Protein AF-A0A5F0LRD8-F1 (afdb_monomer_lite)

Structure (mmCIF, N/CA/C/O backbone):
data_AF-A0A5F0LRD8-F1
#
_entry.id   AF-A0A5F0LRD8-F1
#
loop_
_atom_site.group_PDB
_atom_site.id
_atom_site.type_symbol
_atom_site.label_atom_id
_atom_site.label_alt_id
_atom_site.label_comp_id
_atom_site.label_asym_id
_atom_site.label_entity_id
_atom_site.label_seq_id
_atom_site.pdbx_PDB_ins_code
_atom_site.Cartn_x
_atom_site.Cartn_y
_atom_site.Cartn_z
_atom_site.occupancy
_atom_site.B_iso_or_equiv
_atom_site.auth_seq_id
_atom_site.auth_comp_id
_atom_site.auth_asym_id
_atom_site.auth_atom_id
_atom_site.pdbx_PDB_model_num
ATOM 1 N N . ALA A 1 1 ? -11.784 21.355 -7.240 1.00 49.81 1 ALA A N 1
ATOM 2 C CA . ALA A 1 1 ? -11.617 21.419 -5.773 1.00 49.81 1 ALA A CA 1
ATOM 3 C C . ALA A 1 1 ? -10.238 21.998 -5.470 1.00 49.81 1 ALA A C 1
ATOM 5 O O . ALA A 1 1 ? -9.309 21.627 -6.182 1.00 49.81 1 ALA A O 1
ATOM 6 N N . PRO A 1 2 ? -10.090 22.921 -4.505 1.00 58.44 2 PRO A N 1
ATOM 7 C CA . PRO A 1 2 ? -8.778 23.436 -4.119 1.00 58.44 2 PRO A CA 1
ATOM 8 C C . PRO A 1 2 ? -7.919 22.304 -3.545 1.00 58.44 2 PRO A C 1
ATOM 10 O O . PRO A 1 2 ? -8.420 21.451 -2.812 1.00 58.44 2 PRO A O 1
ATOM 13 N N . ILE A 1 3 ? -6.637 22.273 -3.905 1.00 65.44 3 ILE A N 1
ATOM 14 C CA . ILE A 1 3 ? -5.731 21.214 -3.462 1.00 65.44 3 ILE A CA 1
ATOM 15 C C . ILE A 1 3 ? -5.275 21.533 -2.034 1.00 65.44 3 ILE A C 1
ATOM 17 O O . ILE A 1 3 ? -4.666 22.570 -1.782 1.00 65.44 3 ILE A O 1
ATOM 21 N N . LEU A 1 4 ? -5.598 20.655 -1.084 1.00 75.56 4 LEU A N 1
ATOM 22 C CA . LEU A 1 4 ? -5.476 20.882 0.363 1.00 75.56 4 LEU A CA 1
ATOM 23 C C . LEU A 1 4 ? -4.047 20.688 0.917 1.00 75.56 4 LEU A C 1
ATOM 25 O O . LEU A 1 4 ? -3.875 20.306 2.073 1.00 75.56 4 LEU A O 1
ATOM 29 N N . PHE A 1 5 ? -3.008 20.968 0.122 1.00 66.50 5 PHE A N 1
ATOM 30 C CA . PHE A 1 5 ? -1.608 20.702 0.491 1.00 66.50 5 PHE A CA 1
ATOM 31 C C . PHE A 1 5 ? -1.140 21.426 1.759 1.00 66.50 5 PHE A C 1
ATOM 33 O O . PHE A 1 5 ? -0.217 20.967 2.418 1.00 66.50 5 PHE A O 1
ATOM 40 N N .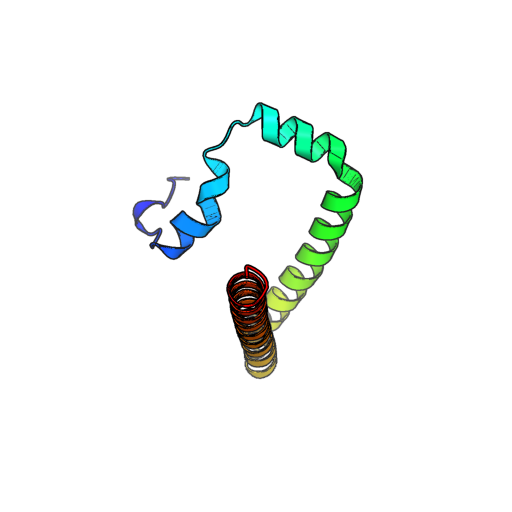 GLN A 1 6 ? -1.800 22.512 2.14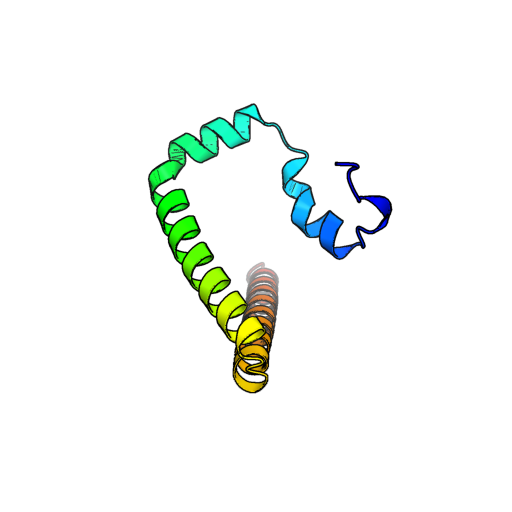9 1.00 67.69 6 GLN A N 1
ATOM 41 C CA . GLN A 1 6 ? -1.530 23.212 3.407 1.00 67.69 6 GLN A CA 1
ATOM 42 C C . GLN A 1 6 ? -1.797 22.372 4.675 1.00 67.69 6 GLN A C 1
ATOM 44 O O . GLN A 1 6 ? -1.285 22.709 5.737 1.00 67.69 6 GLN A O 1
ATOM 49 N N . TYR A 1 7 ? -2.546 21.265 4.574 1.00 67.56 7 TYR A N 1
ATOM 50 C CA . TYR A 1 7 ? -2.755 20.298 5.664 1.00 67.56 7 TYR A CA 1
ATOM 51 C C . TYR A 1 7 ? -1.871 19.050 5.545 1.00 67.56 7 TYR A C 1
ATOM 53 O O . TYR A 1 7 ? -1.944 18.149 6.382 1.00 67.56 7 TYR A O 1
ATOM 61 N N . ALA A 1 8 ? -1.046 18.968 4.500 1.00 69.06 8 ALA A N 1
ATOM 62 C CA . ALA A 1 8 ? -0.133 17.857 4.314 1.00 69.06 8 ALA A CA 1
ATOM 63 C C . ALA A 1 8 ? 1.026 17.961 5.316 1.00 69.06 8 ALA A C 1
ATOM 65 O O . ALA A 1 8 ? 1.954 18.750 5.145 1.00 69.06 8 ALA A O 1
ATOM 66 N N . ALA A 1 9 ? 0.976 17.141 6.366 1.00 70.69 9 ALA A N 1
ATOM 67 C CA . ALA A 1 9 ? 2.102 16.943 7.272 1.00 70.69 9 ALA A CA 1
ATOM 68 C C . ALA A 1 9 ? 3.257 16.188 6.578 1.00 70.69 9 ALA A C 1
ATOM 70 O O . ALA A 1 9 ? 3.113 15.681 5.460 1.00 70.69 9 ALA A O 1
ATOM 71 N N . SER A 1 10 ? 4.401 16.073 7.261 1.00 72.31 10 SER A N 1
ATOM 72 C CA . SER A 1 10 ? 5.605 15.375 6.775 1.00 72.31 10 SER A CA 1
ATOM 73 C C . SER A 1 10 ? 5.314 13.983 6.203 1.00 72.31 10 SER A C 1
ATOM 75 O O . SER A 1 10 ? 5.818 13.656 5.133 1.00 72.31 10 SER A O 1
ATOM 77 N N . GLY A 1 11 ? 4.415 13.219 6.833 1.00 71.06 11 GLY A N 1
ATOM 78 C CA . GLY A 1 11 ? 4.022 11.895 6.346 1.00 71.06 11 GLY A CA 1
ATOM 79 C C . GLY A 1 11 ? 3.470 11.910 4.917 1.00 71.06 11 GLY A C 1
ATOM 80 O O . GLY A 1 11 ? 3.891 11.106 4.094 1.00 71.06 11 GLY A O 1
ATOM 81 N N . PHE A 1 12 ? 2.592 12.859 4.572 1.00 73.31 12 PHE A N 1
ATOM 82 C CA . PHE A 1 12 ? 2.034 12.951 3.217 1.00 73.31 12 PHE A CA 1
ATOM 83 C C . PHE A 1 12 ? 3.118 13.258 2.175 1.00 73.31 12 PHE A C 1
ATOM 85 O O . PHE A 1 12 ? 3.134 12.641 1.113 1.00 73.31 12 PHE A O 1
ATOM 92 N N . ARG A 1 13 ? 4.062 14.153 2.502 1.00 75.44 13 ARG A N 1
ATOM 93 C CA . ARG A 1 13 ? 5.204 14.477 1.632 1.00 75.44 13 ARG A CA 1
ATOM 94 C C . ARG A 1 13 ? 6.042 13.234 1.320 1.00 75.44 13 ARG A C 1
ATOM 96 O O . ARG A 1 13 ? 6.405 13.039 0.160 1.00 75.44 13 ARG A O 1
ATOM 103 N N . ASP A 1 14 ? 6.311 12.399 2.321 1.00 78.25 14 ASP A N 1
ATOM 104 C CA . ASP A 1 14 ? 7.104 11.179 2.154 1.00 78.25 14 ASP A CA 1
ATOM 105 C C . ASP A 1 14 ? 6.384 10.141 1.282 1.00 78.25 14 ASP A C 1
ATOM 107 O O . ASP A 1 14 ? 7.002 9.577 0.375 1.00 78.25 14 ASP A O 1
ATOM 111 N N . PHE A 1 15 ? 5.071 9.953 1.474 1.00 74.81 15 PHE A N 1
ATOM 112 C CA . PHE A 1 15 ? 4.257 9.066 0.631 1.00 74.81 15 PHE A CA 1
ATOM 113 C C . PHE A 1 15 ? 4.225 9.515 -0.834 1.00 74.81 15 PHE A C 1
ATOM 115 O O . PHE A 1 15 ? 4.267 8.682 -1.738 1.00 74.81 15 PHE A O 1
ATOM 122 N N . THR A 1 16 ? 4.179 10.824 -1.091 1.00 80.19 16 THR A N 1
ATOM 123 C CA . THR A 1 16 ? 4.065 11.363 -2.456 1.00 80.19 16 THR A CA 1
ATOM 124 C C . THR A 1 16 ? 5.402 11.671 -3.124 1.00 80.19 16 THR A C 1
ATOM 126 O O . THR A 1 16 ? 5.413 12.120 -4.267 1.00 80.19 16 THR A O 1
ATOM 129 N N . ARG A 1 17 ? 6.542 11.441 -2.461 1.00 83.06 17 ARG A N 1
ATOM 130 C CA . ARG A 1 17 ? 7.874 11.810 -2.979 1.00 83.06 17 ARG A CA 1
ATOM 131 C C . ARG A 1 17 ? 8.156 11.246 -4.375 1.00 83.06 17 ARG A C 1
ATOM 133 O O . ARG A 1 17 ? 8.739 11.934 -5.207 1.00 83.06 17 ARG A O 1
ATOM 140 N N . ILE A 1 18 ? 7.724 10.016 -4.651 1.00 78.62 18 ILE A N 1
ATOM 141 C CA . ILE A 1 18 ? 7.941 9.357 -5.950 1.00 78.62 18 ILE A CA 1
ATOM 142 C C . ILE A 1 18 ? 7.161 10.012 -7.101 1.00 78.62 18 ILE A C 1
ATOM 144 O O . ILE A 1 18 ? 7.602 9.945 -8.249 1.00 78.62 18 ILE A O 1
ATOM 148 N N . ALA A 1 19 ? 6.055 10.703 -6.802 1.00 80.06 19 ALA A N 1
ATOM 149 C CA . ALA A 1 19 ? 5.188 11.337 -7.795 1.00 80.06 19 ALA A CA 1
ATOM 150 C C . ALA A 1 19 ? 5.802 12.599 -8.430 1.00 80.06 19 ALA A C 1
ATOM 152 O O . ALA A 1 19 ? 5.283 13.088 -9.427 1.00 80.06 19 ALA A O 1
ATOM 153 N N . GLY A 1 20 ? 6.915 13.111 -7.892 1.00 81.12 20 GLY A N 1
ATOM 154 C CA . GLY A 1 20 ? 7.690 14.196 -8.508 1.00 81.12 20 GLY A CA 1
ATOM 155 C C . GLY A 1 20 ? 8.606 13.756 -9.660 1.00 81.12 20 GLY A C 1
ATOM 156 O O . GLY A 1 20 ? 9.347 14.579 -10.187 1.00 81.12 20 GLY A O 1
ATOM 157 N N . SER A 1 21 ? 8.605 12.469 -10.021 1.00 86.12 21 SER A N 1
ATOM 158 C CA . SER A 1 21 ? 9.449 11.907 -11.089 1.00 86.12 21 SER A CA 1
ATOM 159 C C . SER A 1 21 ? 8.818 12.059 -12.484 1.00 86.12 21 SER A C 1
ATOM 161 O O . SER A 1 21 ? 7.679 12.500 -12.612 1.00 86.12 21 SER A O 1
ATOM 163 N N . SER A 1 22 ? 9.543 11.658 -13.540 1.00 92.38 22 SER A N 1
ATOM 164 C CA . SER A 1 22 ? 9.070 11.753 -14.933 1.00 92.38 22 SER A CA 1
ATOM 165 C C . SER A 1 22 ? 7.757 10.982 -15.170 1.00 92.38 22 SER A C 1
ATOM 167 O O . SER A 1 22 ? 7.732 9.759 -14.983 1.00 92.38 22 SER A O 1
ATOM 169 N N . PRO A 1 23 ? 6.686 11.650 -15.642 1.00 93.56 23 PRO A N 1
ATOM 170 C CA . PRO A 1 23 ? 5.423 10.988 -15.965 1.00 93.56 23 PRO A CA 1
ATOM 171 C C . PRO A 1 23 ? 5.539 9.948 -17.088 1.00 93.56 23 PRO A C 1
ATOM 173 O O . PRO A 1 23 ? 4.910 8.894 -17.016 1.00 93.56 23 PRO A O 1
ATOM 176 N N . GLU A 1 24 ? 6.352 10.214 -18.114 1.00 96.44 24 GLU A N 1
ATOM 177 C CA . GLU A 1 24 ? 6.521 9.307 -19.261 1.00 96.44 24 GLU A CA 1
ATOM 178 C C . GLU A 1 24 ? 7.191 7.998 -18.844 1.00 96.44 24 GLU A C 1
ATOM 180 O O . GLU A 1 24 ? 6.741 6.918 -19.219 1.00 96.44 24 GLU A O 1
ATOM 185 N N . MET A 1 25 ? 8.203 8.090 -17.979 1.00 94.25 25 MET A N 1
ATOM 186 C CA . MET A 1 25 ? 8.889 6.922 -17.437 1.00 94.25 25 MET A CA 1
ATOM 187 C C . MET A 1 25 ? 7.935 6.040 -16.624 1.00 94.25 25 MET A C 1
ATOM 189 O O . MET A 1 25 ? 7.906 4.824 -16.803 1.00 94.25 25 MET A O 1
ATOM 193 N N . TRP A 1 26 ? 7.116 6.643 -15.757 1.00 94.38 26 TRP A N 1
ATOM 194 C CA . TRP A 1 26 ? 6.144 5.898 -14.957 1.00 94.38 26 TRP A CA 1
ATOM 195 C C . TRP A 1 26 ? 5.032 5.276 -15.797 1.00 94.38 26 TRP A C 1
ATOM 197 O O . TRP A 1 26 ? 4.610 4.160 -15.489 1.00 94.38 26 TRP A O 1
ATOM 207 N N . ARG A 1 27 ? 4.581 5.941 -16.869 1.00 96.06 27 ARG A N 1
ATOM 208 C CA . ARG A 1 27 ? 3.659 5.343 -17.846 1.00 96.06 27 ARG A CA 1
ATOM 209 C C . ARG A 1 27 ? 4.264 4.071 -18.433 1.00 96.06 27 ARG A C 1
ATOM 211 O O . ARG A 1 27 ? 3.614 3.029 -18.401 1.00 96.0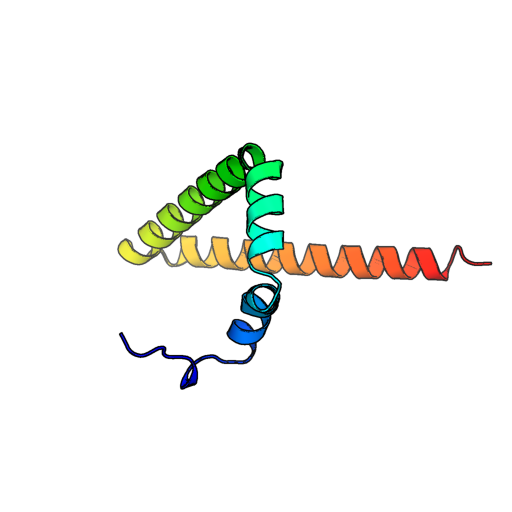6 27 ARG A O 1
ATOM 218 N N . ASP A 1 28 ? 5.495 4.148 -18.926 1.00 97.31 28 ASP A N 1
ATOM 219 C CA . ASP A 1 28 ? 6.133 3.033 -19.626 1.00 97.31 28 ASP A CA 1
ATOM 220 C C . ASP A 1 28 ? 6.423 1.862 -18.672 1.00 97.31 28 ASP A C 1
ATOM 222 O O . ASP A 1 28 ? 6.081 0.723 -18.989 1.00 97.31 28 ASP A O 1
ATOM 226 N N . ILE A 1 29 ? 6.923 2.134 -17.458 1.00 95.62 29 ILE A N 1
ATOM 227 C CA . ILE A 1 29 ? 7.078 1.125 -16.391 1.00 95.62 29 ILE A CA 1
ATOM 228 C C . ILE A 1 29 ? 5.732 0.465 -16.066 1.00 95.62 29 ILE A C 1
ATOM 230 O O . ILE A 1 29 ? 5.650 -0.759 -15.941 1.00 95.62 29 ILE A O 1
ATOM 234 N N . SER A 1 30 ? 4.666 1.259 -15.943 1.00 96.25 30 SER A N 1
ATOM 235 C CA . SER A 1 30 ? 3.346 0.743 -15.573 1.00 96.25 30 SER A CA 1
ATOM 236 C C . SER A 1 30 ? 2.745 -0.142 -16.660 1.00 96.25 30 SER A C 1
ATOM 238 O O . SER A 1 30 ? 2.165 -1.183 -16.361 1.00 96.25 30 SER A O 1
ATOM 240 N N . LEU A 1 31 ? 2.894 0.243 -17.928 1.00 97.69 31 LEU A N 1
ATOM 241 C CA . LEU A 1 31 ? 2.418 -0.559 -19.053 1.00 97.69 31 LEU A CA 1
ATOM 242 C C . LEU A 1 31 ? 3.236 -1.842 -19.211 1.00 97.69 31 LEU A C 1
ATOM 244 O O . LEU A 1 31 ? 2.652 -2.903 -19.433 1.00 97.69 31 LEU A O 1
ATOM 248 N N . ALA A 1 32 ? 4.556 -1.769 -19.025 1.00 98.00 32 ALA A N 1
ATOM 249 C CA . ALA A 1 32 ? 5.429 -2.938 -19.056 1.00 98.00 32 ALA A CA 1
ATOM 250 C C . ALA A 1 32 ? 5.109 -3.941 -17.932 1.00 98.00 32 ALA A C 1
ATOM 252 O O . ALA A 1 32 ? 5.179 -5.146 -18.157 1.00 98.00 32 ALA A O 1
ATOM 253 N N . ASN A 1 33 ? 4.699 -3.467 -16.748 1.00 97.88 33 ASN A N 1
ATOM 254 C CA . ASN A 1 33 ? 4.376 -4.307 -15.587 1.00 97.88 33 ASN A CA 1
ATOM 255 C C . ASN A 1 33 ? 2.863 -4.439 -15.307 1.00 97.88 33 ASN A C 1
ATOM 257 O O . ASN A 1 33 ? 2.438 -4.716 -14.182 1.00 97.88 33 ASN A O 1
ATOM 261 N N . ARG A 1 34 ? 2.021 -4.225 -16.326 1.00 98.06 34 ARG A N 1
ATOM 262 C CA . ARG A 1 34 ? 0.564 -4.077 -16.170 1.00 98.06 34 ARG A CA 1
ATOM 263 C C . ARG A 1 34 ? -0.101 -5.230 -15.418 1.00 98.06 34 ARG A C 1
ATOM 265 O O . ARG A 1 34 ? -0.976 -4.985 -14.597 1.00 98.06 34 ARG A O 1
ATOM 272 N N . ALA A 1 35 ? 0.266 -6.476 -15.715 1.00 98.06 35 ALA A N 1
ATOM 273 C CA . ALA A 1 35 ? -0.388 -7.643 -15.121 1.00 98.06 35 ALA A CA 1
ATOM 274 C C . ALA A 1 35 ? -0.161 -7.728 -13.603 1.00 98.06 35 ALA A C 1
ATOM 276 O O . ALA A 1 35 ? -1.119 -7.902 -12.855 1.00 98.06 35 ALA A O 1
ATOM 277 N N . ALA A 1 36 ? 1.084 -7.540 -13.153 1.00 97.62 36 ALA A N 1
ATOM 278 C CA . ALA A 1 36 ? 1.404 -7.528 -11.730 1.00 97.62 36 ALA A CA 1
ATOM 279 C C . ALA A 1 36 ? 0.752 -6.330 -11.031 1.00 97.62 36 ALA A C 1
ATOM 281 O O . ALA A 1 36 ? 0.169 -6.485 -9.965 1.00 97.62 36 ALA A O 1
ATOM 282 N N . LEU A 1 37 ? 0.770 -5.149 -11.659 1.00 97.44 37 LEU A N 1
ATOM 283 C CA . LEU A 1 37 ? 0.109 -3.972 -11.095 1.00 97.44 37 LEU A CA 1
ATOM 284 C C . LEU A 1 37 ? -1.396 -4.171 -10.919 1.00 97.44 37 LEU A C 1
ATOM 286 O O . LEU A 1 37 ? -1.925 -3.784 -9.887 1.00 97.44 37 LEU A O 1
ATOM 290 N N . LEU A 1 38 ? -2.084 -4.784 -11.885 1.00 98.38 38 LEU A N 1
ATOM 291 C CA . LEU A 1 38 ? -3.511 -5.084 -11.747 1.00 98.38 38 LEU A CA 1
ATOM 292 C C . LEU A 1 38 ? -3.778 -6.045 -10.585 1.00 98.38 38 LEU A C 1
ATOM 294 O O . LEU A 1 38 ? -4.654 -5.771 -9.773 1.00 98.38 38 LEU A O 1
ATOM 298 N N . HIS A 1 39 ? -2.982 -7.109 -10.464 1.00 97.56 39 HIS A N 1
ATOM 299 C CA . HIS A 1 39 ? -3.084 -8.041 -9.342 1.00 97.56 39 HIS A CA 1
ATOM 300 C C . HIS A 1 39 ? -2.922 -7.333 -7.987 1.00 97.56 39 HIS A C 1
ATOM 302 O O . HIS A 1 39 ? -3.753 -7.494 -7.092 1.00 97.56 39 HIS A O 1
ATOM 308 N N . GLU A 1 40 ? -1.885 -6.507 -7.847 1.00 97.38 40 GLU A N 1
ATOM 309 C CA . GLU A 1 40 ? -1.633 -5.770 -6.608 1.00 97.38 40 GLU A CA 1
ATOM 310 C C . GLU A 1 40 ? -2.716 -4.722 -6.321 1.00 97.38 40 GLU A C 1
ATOM 312 O O . GLU A 1 40 ? -3.123 -4.553 -5.170 1.00 97.38 40 GLU A O 1
ATOM 317 N N . LEU A 1 41 ? -3.231 -4.043 -7.350 1.00 97.88 41 LEU A N 1
ATOM 318 C CA . LEU A 1 41 ? -4.333 -3.090 -7.205 1.00 97.88 41 LEU A CA 1
ATOM 319 C C . LEU A 1 41 ? -5.609 -3.776 -6.711 1.00 97.88 41 LEU A C 1
ATOM 321 O O . LEU A 1 41 ? -6.250 -3.266 -5.791 1.00 97.88 41 LEU A O 1
ATOM 325 N N . ASP A 1 42 ? -5.958 -4.936 -7.265 1.00 98.19 42 ASP A N 1
ATOM 326 C CA . ASP A 1 42 ? -7.134 -5.698 -6.843 1.00 98.19 42 ASP A CA 1
ATOM 327 C C . ASP A 1 42 ? -6.993 -6.174 -5.391 1.00 98.19 42 ASP A C 1
ATOM 329 O O . ASP A 1 42 ? -7.905 -5.991 -4.576 1.00 98.19 42 ASP A O 1
ATOM 333 N N . ALA A 1 43 ? -5.825 -6.707 -5.023 1.00 96.88 43 ALA A N 1
ATOM 334 C CA . ALA A 1 43 ? -5.533 -7.102 -3.647 1.00 96.88 43 ALA A CA 1
ATOM 335 C C . ALA A 1 43 ? -5.635 -5.912 -2.677 1.00 96.88 43 ALA A C 1
ATOM 337 O O . ALA A 1 43 ? -6.217 -6.034 -1.593 1.00 96.88 43 ALA A O 1
ATOM 338 N N . TYR A 1 44 ? -5.125 -4.744 -3.077 1.00 95.94 44 TYR A N 1
ATOM 339 C CA . TYR A 1 44 ? -5.205 -3.520 -2.287 1.00 95.94 44 TYR A CA 1
ATOM 340 C C . TYR A 1 44 ? -6.653 -3.040 -2.109 1.00 95.94 44 TYR A C 1
ATOM 342 O O . TYR A 1 44 ? -7.067 -2.718 -0.992 1.00 95.94 44 TYR A O 1
ATOM 350 N N . LEU A 1 45 ? -7.460 -3.061 -3.175 1.00 97.88 45 LEU A N 1
ATOM 351 C CA . LEU A 1 45 ? -8.878 -2.692 -3.127 1.00 97.88 45 LEU A CA 1
ATOM 352 C C . LEU A 1 45 ? -9.669 -3.567 -2.151 1.00 97.88 45 LEU A C 1
ATOM 354 O O . LEU A 1 45 ? -10.477 -3.043 -1.381 1.00 97.88 45 LEU A O 1
ATOM 358 N N . VAL A 1 46 ? -9.407 -4.875 -2.119 1.00 97.94 46 VAL A N 1
ATOM 359 C CA . VAL A 1 46 ? -10.030 -5.792 -1.150 1.00 97.94 46 VAL A CA 1
ATOM 360 C C . VAL A 1 46 ? -9.757 -5.346 0.290 1.00 97.94 46 VAL A C 1
ATOM 362 O O . VAL A 1 46 ? -10.681 -5.316 1.111 1.00 97.94 46 VAL A O 1
ATOM 365 N N . GLN A 1 47 ? -8.523 -4.940 0.606 1.00 96.31 47 GLN A N 1
ATOM 366 C CA . GLN A 1 47 ? -8.185 -4.457 1.950 1.00 96.31 47 GLN A CA 1
ATOM 367 C C . GLN A 1 47 ? -8.880 -3.131 2.281 1.00 96.31 47 GLN A C 1
ATOM 369 O O . GLN A 1 47 ? -9.410 -2.977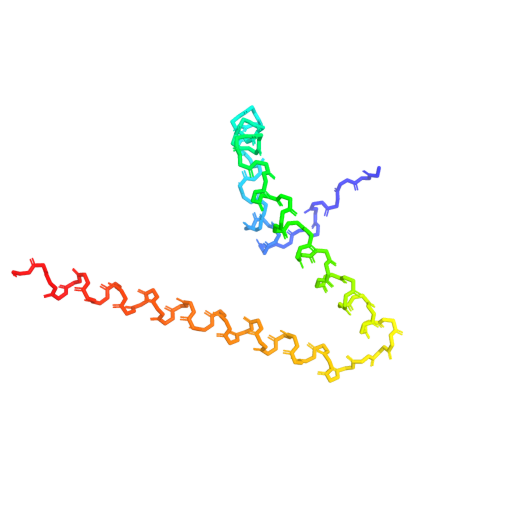 3.384 1.00 96.31 47 GLN A O 1
ATOM 374 N N . LEU A 1 48 ? -8.953 -2.195 1.328 1.00 97.31 48 LEU A N 1
ATOM 375 C CA . LEU A 1 48 ? -9.656 -0.923 1.528 1.00 97.31 48 LEU A CA 1
ATOM 376 C C . LEU A 1 48 ? -11.151 -1.126 1.784 1.00 97.31 48 LEU A C 1
ATOM 378 O O . LEU A 1 48 ? -11.718 -0.500 2.682 1.00 97.31 48 LEU A O 1
ATOM 382 N N . ILE A 1 49 ? -11.792 -2.020 1.029 1.00 98.25 49 ILE A N 1
ATOM 383 C CA . ILE A 1 49 ? -13.210 -2.351 1.209 1.00 98.25 49 ILE A CA 1
ATOM 384 C C . ILE A 1 49 ? -13.442 -2.938 2.604 1.00 98.25 49 ILE A C 1
ATOM 386 O O . ILE A 1 49 ? -14.395 -2.548 3.286 1.00 98.25 49 ILE A O 1
ATOM 390 N N . ARG A 1 50 ? -12.551 -3.822 3.064 1.00 97.00 50 ARG A N 1
ATOM 391 C CA . ARG A 1 50 ? -12.608 -4.392 4.415 1.00 97.00 50 ARG A CA 1
ATOM 392 C C . ARG A 1 50 ? -12.486 -3.318 5.496 1.00 97.00 50 ARG A C 1
ATOM 394 O O . ARG A 1 50 ? -13.309 -3.284 6.406 1.00 97.00 50 ARG A O 1
ATOM 401 N N . MET A 1 51 ? -11.510 -2.421 5.380 1.00 97.31 51 MET A N 1
ATOM 402 C CA . MET A 1 51 ? -11.305 -1.343 6.352 1.00 97.31 51 MET A CA 1
ATOM 403 C C . MET A 1 51 ? -12.486 -0.362 6.370 1.00 97.31 51 MET A C 1
ATOM 405 O O . MET A 1 51 ? -12.956 0.031 7.437 1.00 97.31 51 MET A O 1
ATOM 409 N N . ARG A 1 52 ? -13.041 -0.024 5.197 1.00 98.25 52 ARG A N 1
ATOM 410 C CA . ARG A 1 52 ? -14.270 0.776 5.092 1.00 98.25 52 ARG A CA 1
ATOM 411 C C . ARG A 1 52 ? -15.431 0.113 5.830 1.00 98.25 52 ARG A C 1
ATOM 413 O O . ARG A 1 52 ? -16.163 0.802 6.535 1.00 98.25 52 ARG A O 1
ATOM 420 N N . LYS A 1 53 ? -15.617 -1.200 5.660 1.00 98.31 53 LYS A N 1
ATOM 421 C CA . LYS A 1 53 ? -16.674 -1.954 6.345 1.00 98.31 53 LYS A CA 1
ATOM 422 C C . LYS A 1 53 ? -16.526 -1.855 7.866 1.00 98.31 53 LYS A C 1
ATOM 424 O O . LYS A 1 53 ? -17.491 -1.484 8.524 1.00 98.31 53 LYS A O 1
ATOM 429 N N . MET A 1 54 ? -15.319 -2.067 8.394 1.00 98.31 54 MET A N 1
ATOM 430 C CA . MET A 1 54 ? -15.042 -1.933 9.832 1.00 98.31 54 MET A CA 1
ATOM 431 C C . MET A 1 54 ? -15.394 -0.539 10.365 1.00 98.31 54 MET A C 1
ATOM 433 O O . MET A 1 54 ? -16.010 -0.417 11.418 1.00 98.31 54 MET A O 1
ATOM 437 N N . LEU A 1 55 ? -15.071 0.521 9.617 1.00 98.19 55 LEU A N 1
ATOM 438 C CA . LEU A 1 55 ? -15.434 1.892 9.991 1.00 98.19 55 LEU A CA 1
ATOM 439 C C . LEU A 1 55 ? -16.955 2.110 10.025 1.00 98.19 55 LEU A C 1
ATOM 441 O O . LEU A 1 55 ? -17.461 2.735 10.955 1.00 98.19 55 LEU A O 1
ATOM 445 N N . VAL A 1 56 ? -17.686 1.594 9.030 1.00 98.44 56 VAL A N 1
ATOM 446 C CA . VAL A 1 56 ? -19.159 1.678 8.977 1.00 98.44 56 VAL A CA 1
ATOM 447 C C . VAL A 1 56 ? -19.795 0.936 10.153 1.00 98.44 56 VAL A C 1
ATOM 449 O O . VAL A 1 56 ? -20.731 1.444 10.766 1.00 98.44 56 VAL A O 1
ATOM 452 N N . GLU A 1 57 ? -19.269 -0.240 10.485 1.00 98.31 57 GLU A N 1
ATOM 453 C CA . GLU A 1 57 ? -19.764 -1.105 11.562 1.00 98.31 57 GLU A CA 1
ATOM 454 C C . GLU A 1 57 ? -19.269 -0.680 12.953 1.00 98.31 57 GLU A C 1
ATOM 456 O O . GLU A 1 57 ? -19.733 -1.219 13.954 1.00 98.31 57 GLU A O 1
ATOM 461 N N . ARG A 1 58 ? -18.370 0.314 13.029 1.00 98.19 58 ARG A N 1
ATOM 462 C CA . ARG A 1 58 ? -17.678 0.739 14.258 1.00 98.19 58 ARG A CA 1
ATOM 463 C C . ARG A 1 58 ? -16.936 -0.416 14.949 1.00 98.19 58 ARG A C 1
ATOM 465 O O . ARG A 1 58 ? -16.874 -0.476 16.174 1.00 98.19 58 ARG A O 1
ATOM 472 N N . ASP A 1 59 ? -16.360 -1.313 14.153 1.00 98.44 59 ASP A N 1
ATOM 473 C CA . ASP A 1 59 ? -15.585 -2.472 14.604 1.00 98.44 59 ASP A CA 1
ATOM 474 C C . ASP A 1 59 ? -14.200 -2.040 15.120 1.00 98.44 59 ASP A C 1
ATOM 476 O O . ASP A 1 59 ? -13.208 -2.028 14.387 1.00 98.44 59 ASP A O 1
ATOM 480 N N . SER A 1 60 ? -14.153 -1.630 16.391 1.00 97.88 60 SER A N 1
ATOM 481 C CA . SER A 1 60 ? -12.924 -1.182 17.059 1.00 97.88 60 SER A CA 1
ATOM 482 C C . SER A 1 60 ? -11.863 -2.283 17.105 1.00 97.88 60 SER A C 1
ATOM 484 O O . SER A 1 60 ? -10.708 -2.037 16.760 1.00 97.88 60 SER A O 1
ATOM 486 N N . ASP A 1 61 ? -12.257 -3.506 17.463 1.00 98.19 61 ASP A N 1
ATOM 487 C CA . ASP A 1 61 ? -11.343 -4.642 17.600 1.00 98.19 61 ASP A CA 1
ATOM 488 C C . ASP A 1 61 ? -10.738 -5.042 16.246 1.00 98.19 61 ASP A C 1
ATOM 490 O O . ASP A 1 61 ? -9.559 -5.396 16.150 1.00 98.19 61 ASP A O 1
ATOM 494 N N . GLY A 1 62 ? -11.534 -4.998 15.174 1.00 97.50 62 GLY A N 1
ATOM 495 C CA . GLY A 1 62 ? -11.069 -5.248 13.813 1.00 97.50 62 GLY A CA 1
ATOM 496 C C . GLY A 1 62 ? -10.044 -4.217 13.346 1.00 97.50 62 GLY A C 1
ATOM 497 O O . GLY A 1 62 ? -9.015 -4.590 12.774 1.00 97.50 62 GLY A O 1
ATOM 498 N N . LEU A 1 63 ? -10.287 -2.935 13.630 1.00 97.81 63 LEU A N 1
ATOM 499 C CA . LEU A 1 63 ? -9.351 -1.854 13.314 1.00 97.81 63 LEU A CA 1
ATOM 500 C C . LEU A 1 63 ? -8.048 -1.986 14.104 1.00 97.81 63 LEU A C 1
ATOM 502 O O . LEU A 1 63 ? -6.973 -1.897 13.510 1.00 97.81 63 LEU A O 1
ATOM 506 N N . GLU A 1 64 ? -8.127 -2.260 15.408 1.00 98.12 64 GLU A N 1
ATOM 507 C CA . GLU A 1 64 ? -6.946 -2.470 16.250 1.00 98.12 64 GLU A CA 1
ATOM 508 C C . GLU A 1 64 ? -6.076 -3.609 15.709 1.00 98.12 64 GLU A C 1
ATOM 510 O O . GLU A 1 64 ? -4.869 -3.440 15.544 1.00 98.12 64 GLU A O 1
ATOM 515 N N . LYS A 1 65 ? -6.684 -4.736 15.321 1.00 97.62 65 LYS A N 1
ATOM 516 C CA . LYS A 1 65 ? -5.960 -5.868 14.720 1.00 97.62 65 LYS A CA 1
ATOM 517 C C . LYS A 1 65 ? -5.252 -5.495 13.419 1.00 97.62 65 LYS A C 1
ATOM 519 O O . LYS A 1 65 ? -4.117 -5.925 13.207 1.00 97.62 65 LYS A O 1
ATOM 524 N N . ILE A 1 66 ? -5.888 -4.710 12.544 1.00 96.25 66 ILE A N 1
ATOM 525 C CA . ILE A 1 66 ? -5.250 -4.242 11.302 1.00 96.25 66 ILE A CA 1
ATOM 526 C C . ILE A 1 66 ? -4.033 -3.371 11.621 1.00 96.25 66 ILE A C 1
ATOM 528 O O . ILE A 1 66 ? -2.966 -3.574 11.036 1.00 96.25 66 ILE A O 1
ATOM 532 N N . TYR A 1 67 ? -4.166 -2.433 12.557 1.00 96.25 67 TYR A N 1
ATOM 533 C CA . TYR A 1 67 ? -3.072 -1.536 12.920 1.00 96.25 67 TYR A CA 1
ATOM 534 C C . TYR A 1 67 ? -1.932 -2.262 13.638 1.00 96.25 67 TYR A C 1
ATOM 536 O O . TYR A 1 67 ? -0.772 -2.033 13.298 1.00 96.25 67 TYR A O 1
ATOM 544 N N . ALA A 1 68 ? -2.238 -3.186 14.550 1.00 97.56 68 ALA A N 1
ATOM 545 C CA . ALA A 1 68 ? -1.240 -4.020 15.214 1.00 97.56 68 ALA A CA 1
ATOM 546 C C . ALA A 1 68 ? -0.456 -4.869 14.202 1.00 97.56 68 ALA A C 1
ATOM 548 O O . ALA A 1 68 ? 0.771 -4.938 14.259 1.00 97.56 68 ALA A O 1
ATOM 549 N N . ASN A 1 69 ? -1.143 -5.451 13.213 1.00 96.06 69 ASN A N 1
ATOM 550 C CA . ASN A 1 69 ? -0.483 -6.188 12.139 1.00 96.06 69 ASN A CA 1
ATOM 551 C C . ASN A 1 69 ? 0.443 -5.285 11.301 1.00 96.06 69 ASN A C 1
ATOM 553 O O . ASN A 1 69 ? 1.583 -5.653 11.024 1.00 96.06 69 ASN A O 1
ATOM 557 N N . ALA A 1 70 ? -0.008 -4.080 10.937 1.00 94.69 70 ALA A N 1
ATOM 558 C CA . ALA A 1 70 ? 0.816 -3.120 10.200 1.00 94.69 70 ALA A CA 1
ATOM 559 C C . ALA A 1 70 ? 2.060 -2.685 10.999 1.00 94.69 70 ALA A C 1
ATOM 561 O O . ALA A 1 70 ? 3.159 -2.605 10.443 1.00 94.69 70 ALA A O 1
ATOM 562 N N . GLN A 1 71 ? 1.909 -2.457 12.307 1.00 96.25 71 GLN A N 1
ATOM 563 C CA . GLN A 1 71 ? 3.020 -2.151 13.206 1.00 96.25 71 GLN A CA 1
ATOM 564 C C . GLN A 1 71 ? 4.023 -3.307 13.260 1.00 96.25 71 GLN A C 1
ATOM 566 O O . GLN A 1 71 ? 5.224 -3.088 13.097 1.00 96.25 71 GLN A O 1
ATOM 571 N N . GLN A 1 72 ? 3.545 -4.541 13.434 1.00 97.19 72 GLN A N 1
ATOM 572 C CA . GLN A 1 72 ? 4.415 -5.711 13.490 1.00 97.19 72 GLN A CA 1
ATOM 573 C C . GLN A 1 72 ? 5.175 -5.913 12.174 1.00 97.19 72 GLN A C 1
ATOM 575 O O . GLN A 1 72 ? 6.384 -6.144 12.193 1.00 97.19 72 GLN A O 1
ATOM 580 N N . ALA A 1 73 ? 4.505 -5.763 11.028 1.00 93.69 73 ALA A N 1
ATOM 581 C CA . ALA A 1 73 ? 5.149 -5.829 9.718 1.00 93.69 73 ALA A CA 1
ATOM 582 C C . ALA A 1 73 ? 6.266 -4.780 9.581 1.00 93.69 73 ALA A C 1
ATOM 584 O O . ALA A 1 73 ? 7.355 -5.090 9.094 1.00 93.69 73 ALA A O 1
ATOM 585 N N . ARG A 1 74 ? 6.036 -3.555 10.076 1.00 93.56 74 ARG A N 1
ATOM 586 C CA . ARG A 1 74 ? 7.052 -2.496 10.100 1.00 93.56 74 ARG A CA 1
ATOM 587 C C . ARG A 1 74 ? 8.241 -2.856 10.988 1.00 93.56 74 ARG A C 1
ATOM 589 O O . ARG A 1 74 ? 9.374 -2.681 10.550 1.00 93.56 74 ARG A O 1
ATOM 596 N N . HIS A 1 75 ? 8.003 -3.356 12.200 1.00 95.12 75 HIS A N 1
ATOM 597 C CA . HIS A 1 75 ? 9.077 -3.774 13.108 1.00 95.12 75 HIS A CA 1
ATOM 598 C C . HIS A 1 75 ? 9.930 -4.889 12.495 1.00 95.12 75 HIS A C 1
ATOM 600 O O . HIS A 1 75 ? 11.156 -4.808 12.519 1.00 95.12 75 HIS A O 1
ATOM 606 N N . ASN A 1 76 ? 9.285 -5.882 11.879 1.00 94.50 76 ASN A N 1
ATOM 607 C CA . ASN A 1 76 ? 9.971 -6.988 11.215 1.00 94.50 76 ASN A CA 1
ATOM 608 C C . ASN A 1 76 ? 10.855 -6.496 10.062 1.00 94.50 76 ASN A C 1
ATOM 610 O O . ASN A 1 76 ? 11.995 -6.934 9.931 1.00 94.50 76 ASN A O 1
ATOM 614 N N . TRP A 1 77 ? 10.350 -5.570 9.242 1.00 93.25 77 TRP A N 1
ATOM 615 C CA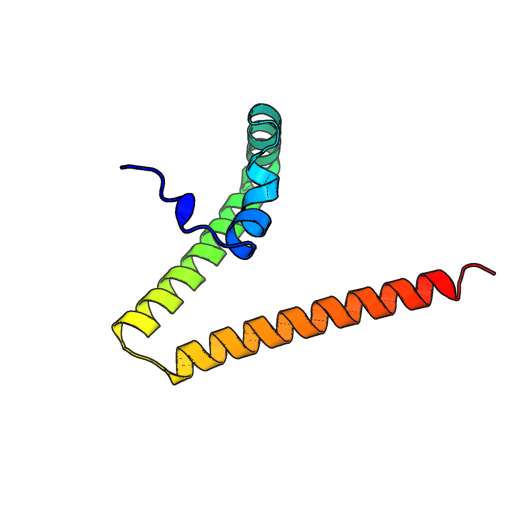 . TRP A 1 77 ? 11.112 -4.987 8.139 1.00 93.25 77 TRP A CA 1
ATOM 616 C C . TRP A 1 77 ? 12.346 -4.218 8.624 1.00 93.25 77 TRP A C 1
ATOM 618 O O . TRP A 1 77 ? 13.436 -4.423 8.094 1.00 93.25 77 TRP A O 1
ATOM 628 N N . THR A 1 78 ? 12.204 -3.386 9.661 1.00 92.44 78 THR A N 1
ATOM 629 C CA . THR A 1 78 ? 13.342 -2.667 10.254 1.00 92.44 78 THR A CA 1
ATOM 630 C C . THR A 1 78 ? 14.394 -3.639 10.791 1.00 92.44 78 THR A C 1
ATOM 632 O O . THR A 1 78 ? 15.571 -3.501 10.470 1.00 92.44 78 THR A O 1
ATOM 635 N N . ALA A 1 79 ? 13.978 -4.665 11.539 1.00 91.56 79 ALA A N 1
ATOM 636 C CA . ALA A 1 79 ? 14.895 -5.668 12.080 1.00 91.56 79 ALA A CA 1
ATOM 637 C C . ALA A 1 79 ? 15.634 -6.446 10.976 1.00 91.56 79 ALA A C 1
ATOM 639 O O . ALA A 1 79 ? 16.829 -6.724 11.102 1.00 91.56 79 ALA A O 1
ATOM 640 N N . ALA A 1 80 ? 14.946 -6.774 9.878 1.00 90.81 80 ALA A N 1
ATOM 641 C CA . ALA A 1 80 ? 15.556 -7.426 8.723 1.00 90.81 80 ALA A CA 1
ATOM 642 C C . ALA A 1 80 ? 16.637 -6.548 8.070 1.00 90.81 80 ALA A C 1
ATOM 644 O O . ALA A 1 80 ? 17.716 -7.049 7.759 1.00 90.81 80 ALA A O 1
ATOM 645 N N . ILE A 1 81 ? 16.382 -5.243 7.919 1.00 89.69 81 ILE A N 1
ATOM 646 C CA . ILE A 1 81 ? 17.369 -4.291 7.386 1.00 89.69 81 ILE A CA 1
ATOM 647 C C . ILE A 1 81 ? 18.587 -4.196 8.303 1.00 89.69 81 ILE A C 1
ATOM 649 O O . ILE A 1 81 ? 19.709 -4.366 7.836 1.00 89.69 81 ILE A O 1
ATOM 653 N N . GLU A 1 82 ? 18.383 -4.001 9.607 1.00 88.12 82 GLU A N 1
ATOM 654 C CA . GLU A 1 82 ? 19.487 -3.914 10.573 1.00 88.12 82 GLU A CA 1
ATOM 655 C C . GLU A 1 82 ? 20.351 -5.181 10.582 1.00 88.12 82 GLU A C 1
ATOM 657 O O . GLU A 1 82 ? 21.574 -5.113 10.714 1.00 88.12 82 GLU A O 1
ATOM 662 N N . THR A 1 83 ? 19.726 -6.350 10.426 1.00 86.50 83 THR A N 1
ATOM 663 C CA . THR A 1 83 ? 20.435 -7.634 10.364 1.00 86.50 83 THR A CA 1
ATOM 664 C C . THR A 1 83 ? 21.285 -7.735 9.098 1.00 86.50 83 THR A C 1
ATOM 666 O O . THR A 1 83 ? 22.456 -8.107 9.180 1.00 86.50 83 THR A O 1
ATOM 669 N N . ALA A 1 84 ? 20.732 -7.356 7.941 1.00 82.44 84 ALA A N 1
ATOM 670 C CA . ALA A 1 84 ? 21.459 -7.353 6.672 1.00 82.44 84 ALA A CA 1
ATOM 671 C C . ALA A 1 84 ? 22.647 -6.370 6.686 1.00 82.44 84 ALA A C 1
ATOM 673 O O . ALA A 1 84 ? 23.725 -6.678 6.178 1.00 82.44 84 ALA A O 1
ATOM 674 N N . GLU A 1 85 ? 22.490 -5.203 7.316 1.00 83.56 85 GLU A N 1
ATOM 675 C CA . GLU A 1 85 ? 23.564 -4.214 7.452 1.00 83.56 85 GLU A CA 1
ATOM 676 C C . GLU A 1 85 ? 24.701 -4.677 8.374 1.00 83.56 85 GLU A C 1
ATOM 678 O O . GLU A 1 85 ? 25.863 -4.370 8.100 1.00 83.56 85 GLU A O 1
ATOM 683 N N . ARG A 1 86 ? 24.401 -5.419 9.451 1.00 76.88 86 ARG A N 1
ATOM 684 C CA . ARG A 1 86 ? 25.432 -6.010 10.329 1.00 76.88 86 ARG A CA 1
ATOM 685 C C . ARG A 1 86 ? 26.247 -7.076 9.598 1.00 76.88 86 ARG A C 1
ATOM 687 O O . ARG A 1 86 ? 27.471 -7.021 9.636 1.00 76.88 86 ARG A O 1
ATOM 694 N N . GLN A 1 87 ? 25.586 -7.967 8.860 1.00 70.38 87 GLN A N 1
ATOM 695 C CA . GLN A 1 87 ? 26.255 -9.015 8.077 1.00 70.38 87 GLN A CA 1
ATOM 696 C C . GLN A 1 87 ? 27.206 -8.440 7.016 1.00 70.38 87 GLN A C 1
ATOM 698 O O . GLN A 1 87 ? 28.319 -8.933 6.855 1.00 70.38 87 GLN A O 1
ATOM 703 N N . ASN A 1 88 ? 26.817 -7.349 6.349 1.00 73.62 88 ASN A N 1
ATOM 704 C CA . ASN A 1 88 ? 27.680 -6.665 5.379 1.00 73.62 88 ASN A CA 1
ATOM 705 C C . ASN A 1 88 ? 28.905 -5.977 6.009 1.00 73.62 88 ASN A C 1
ATOM 707 O O . ASN A 1 88 ? 29.891 -5.762 5.311 1.00 73.62 88 ASN A O 1
ATOM 711 N N . LYS A 1 89 ? 28.858 -5.611 7.297 1.00 69.31 89 LYS A N 1
ATOM 712 C CA . LYS A 1 89 ? 30.004 -5.021 8.012 1.00 69.31 89 LYS A CA 1
ATOM 713 C C . LYS A 1 89 ? 30.982 -6.073 8.538 1.00 69.31 89 LYS A C 1
ATOM 715 O O . LYS A 1 89 ? 32.159 -5.769 8.660 1.00 69.31 89 LYS A O 1
ATOM 720 N N . GLU A 1 90 ? 30.503 -7.278 8.844 1.00 63.22 90 GLU A N 1
ATOM 721 C CA . GLU A 1 90 ? 31.317 -8.377 9.385 1.00 63.22 90 GLU A CA 1
ATOM 722 C C . GLU A 1 90 ? 31.946 -9.265 8.294 1.00 63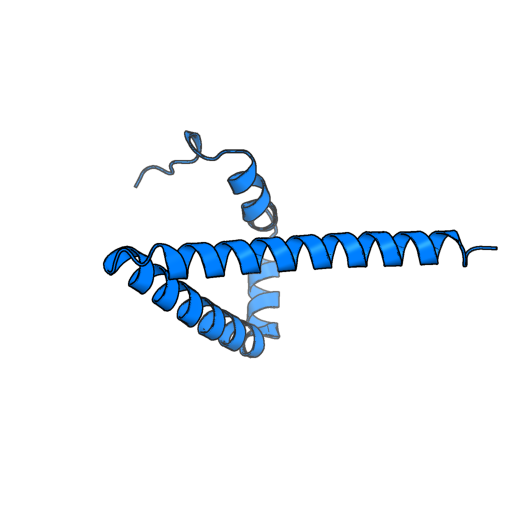.22 90 GLU A C 1
ATOM 724 O O . GLU A 1 90 ? 32.974 -9.884 8.538 1.00 63.22 90 GLU A O 1
ATOM 729 N N . GLY A 1 91 ? 31.372 -9.317 7.085 1.00 57.94 91 GLY A N 1
ATOM 730 C CA . GLY A 1 91 ? 31.895 -10.093 5.947 1.00 57.94 91 GLY A CA 1
ATOM 731 C C . GLY A 1 91 ? 32.831 -9.330 4.998 1.00 57.94 91 GLY A C 1
ATOM 732 O O . GLY A 1 91 ? 33.015 -9.768 3.864 1.00 57.94 91 GLY A O 1
ATOM 733 N N . GLY A 1 92 ? 33.333 -8.164 5.416 1.00 56.88 92 GLY A N 1
ATOM 734 C CA . GLY A 1 92 ? 34.189 -7.278 4.616 1.00 56.88 92 GLY A CA 1
ATOM 735 C C . GLY A 1 92 ? 35.695 -7.370 4.899 1.00 56.88 92 GLY A C 1
ATOM 736 O O . GLY A 1 92 ? 36.430 -6.583 4.304 1.00 56.88 92 GLY A O 1
ATOM 737 N N . ASP A 1 93 ? 36.126 -8.285 5.776 1.00 49.53 93 ASP A N 1
ATOM 738 C CA . ASP A 1 93 ? 37.539 -8.607 6.063 1.00 49.53 93 ASP A CA 1
ATOM 739 C C . ASP A 1 93 ? 38.010 -9.852 5.290 1.00 49.53 93 ASP A C 1
ATOM 741 O O . ASP A 1 93 ? 37.278 -10.873 5.291 1.00 49.53 93 ASP A O 1
#

Foldseek 3Di:
DDDVCVPDDPVNCVVCVVVPDDPVVVVVVCVVCVVVVVVVVVVVVVVVVVVVVCVVVVVPVVVVVVVVVVVVVVVVVVVVVVVVVVVVVVPPD

Secondary structure (DSSP, 8-state):
----GGG--HHHHHHHGGGGS-HHHHHHHHHHTHHHHHHHHHHHHHHHHHHHHHHHHT-HHHHHHHHHHHHHHHHHHHHHHHHHHHHHHHS--

pLDDT: mean 87.86, std 13.11, range [49.53, 98.44]

Sequence (93 aa):
APILFQYAASGFRDFTRIAGSSPEMWRDISLANRAALLHELDAYLVQLIRMRKMLVERDSDGLEKIYANAQQARHNWTAAIETAERQNKEGGD

Radius of gyration: 18.86 Å; chains: 1; bounding box: 57×34×37 Å